Protein AF-A0A183FHE7-F1 (afdb_monomer)

Radius of gyration: 18.52 Å; Cα contacts (8 Å, |Δi|>4): 277; chains: 1; bounding box: 40×26×59 Å

Structure (mmCIF, N/CA/C/O backbone):
data_AF-A0A183FHE7-F1
#
_entry.id   AF-A0A183FHE7-F1
#
loop_
_atom_site.group_PDB
_atom_site.id
_atom_site.type_symbol
_atom_site.label_atom_id
_atom_site.label_alt_id
_atom_site.label_comp_id
_atom_site.label_asym_id
_atom_site.label_entity_id
_atom_site.label_seq_id
_atom_site.pdbx_PDB_ins_code
_atom_site.Cartn_x
_atom_site.Cartn_y
_atom_site.Cartn_z
_atom_site.occupancy
_atom_site.B_iso_or_equiv
_atom_site.auth_seq_id
_atom_site.auth_comp_id
_atom_site.auth_asym_id
_atom_site.auth_atom_id
_atom_site.pdbx_PDB_model_num
ATOM 1 N N . MET A 1 1 ? 0.470 4.996 24.744 1.00 85.00 1 MET A N 1
ATOM 2 C CA . MET A 1 1 ? -0.567 5.074 23.702 1.00 85.00 1 MET A CA 1
ATOM 3 C C . MET A 1 1 ? -0.660 6.516 23.244 1.00 85.00 1 MET A C 1
ATOM 5 O O . MET A 1 1 ? -1.189 7.350 23.969 1.00 85.00 1 MET A O 1
ATOM 9 N N . LEU A 1 2 ? -0.071 6.800 22.090 1.00 93.94 2 LEU A N 1
ATOM 10 C CA . LEU A 1 2 ? -0.174 8.069 21.379 1.00 93.94 2 LEU A CA 1
ATOM 11 C C . LEU A 1 2 ? -1.367 7.981 20.417 1.00 93.94 2 LEU A C 1
ATOM 13 O O . LEU A 1 2 ? -1.502 6.968 19.741 1.00 93.94 2 LEU A O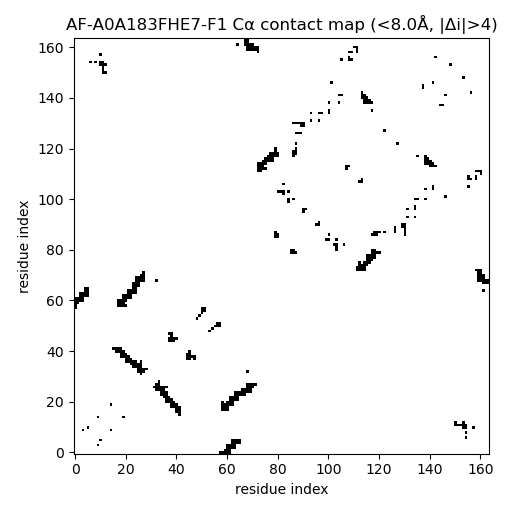 1
ATOM 17 N N . ARG A 1 3 ? -2.233 8.997 20.355 1.00 95.50 3 ARG A N 1
ATOM 18 C CA . ARG A 1 3 ? -3.329 9.055 19.373 1.00 95.50 3 ARG A CA 1
ATOM 19 C C . ARG A 1 3 ? -3.040 10.145 18.351 1.00 95.50 3 ARG A C 1
ATOM 21 O O . ARG A 1 3 ? -2.717 11.263 18.744 1.00 95.50 3 ARG A O 1
ATOM 28 N N . VAL A 1 4 ? -3.160 9.815 17.072 1.00 94.44 4 VAL A N 1
ATOM 29 C CA . VAL A 1 4 ? -2.866 10.708 15.944 1.00 94.44 4 VAL A CA 1
ATOM 30 C C . VAL A 1 4 ? -3.943 10.597 14.868 1.00 94.44 4 VAL A C 1
ATOM 32 O O . VAL A 1 4 ? -4.651 9.593 14.806 1.00 94.44 4 VAL A O 1
ATOM 35 N N . ARG A 1 5 ? -4.063 11.621 14.018 1.00 94.12 5 ARG A N 1
ATOM 36 C CA . ARG A 1 5 ? -4.849 11.543 12.776 1.00 94.12 5 ARG A CA 1
ATOM 37 C C . ARG A 1 5 ? -4.130 10.663 11.751 1.00 94.12 5 ARG A C 1
ATOM 39 O O . ARG A 1 5 ? -2.910 10.502 11.826 1.00 94.12 5 ARG A O 1
ATOM 46 N N . TYR A 1 6 ? -4.877 10.111 10.799 1.00 88.38 6 TYR A N 1
ATOM 47 C CA . TYR A 1 6 ? -4.349 9.242 9.740 1.00 88.38 6 TYR A CA 1
ATOM 48 C C . TYR A 1 6 ? -3.273 9.885 8.850 1.00 88.38 6 TYR A C 1
ATOM 50 O O . TYR A 1 6 ? -2.486 9.167 8.245 1.00 88.38 6 TYR A O 1
ATOM 58 N N . ASP A 1 7 ? -3.222 11.214 8.776 1.00 86.94 7 ASP A N 1
ATOM 59 C CA . ASP A 1 7 ? -2.276 11.997 7.974 1.00 86.94 7 ASP A CA 1
ATOM 60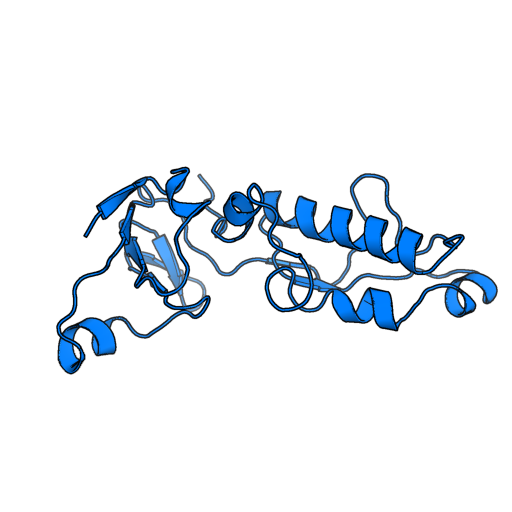 C C . ASP A 1 7 ? -1.088 12.542 8.790 1.00 86.94 7 ASP A C 1
ATOM 62 O O . ASP A 1 7 ? -0.307 13.356 8.297 1.00 86.94 7 ASP A O 1
ATOM 66 N N . SER A 1 8 ? -0.940 12.103 10.044 1.00 87.94 8 SER A N 1
ATOM 67 C CA . SER A 1 8 ? 0.104 12.589 10.944 1.00 87.94 8 SER A CA 1
ATOM 68 C C . SER A 1 8 ? 1.502 12.126 10.535 1.00 87.94 8 SER A C 1
ATOM 70 O O . SER A 1 8 ? 1.742 10.936 10.334 1.00 87.94 8 SER A O 1
ATOM 72 N N . ASP A 1 9 ? 2.464 13.051 10.568 1.00 84.00 9 ASP A N 1
ATOM 73 C CA . ASP A 1 9 ? 3.879 12.778 10.273 1.00 84.00 9 ASP A CA 1
ATOM 74 C C . ASP A 1 9 ? 4.538 11.772 11.239 1.00 84.00 9 ASP A C 1
ATOM 76 O O . ASP A 1 9 ? 5.587 11.210 10.936 1.00 84.00 9 ASP A O 1
ATOM 80 N N . VAL A 1 10 ? 3.915 11.474 12.385 1.00 82.94 10 VAL A N 1
ATOM 81 C CA . VAL A 1 10 ? 4.355 10.398 13.295 1.00 82.94 10 VAL A CA 1
ATOM 82 C C . VAL A 1 10 ? 4.309 9.028 12.611 1.00 82.94 10 VAL A C 1
ATOM 84 O O . VAL A 1 10 ? 5.100 8.143 12.927 1.00 82.94 10 VAL A O 1
ATOM 87 N N . LEU A 1 11 ? 3.390 8.839 11.663 1.00 79.38 11 LEU A N 1
ATOM 88 C CA . LEU A 1 11 ? 3.312 7.610 10.874 1.00 79.38 11 LEU A CA 1
ATOM 89 C C . LEU A 1 11 ? 4.441 7.523 9.847 1.00 79.38 11 LEU A C 1
ATOM 91 O O . LEU A 1 11 ? 4.742 6.425 9.374 1.00 79.38 11 LEU A O 1
ATOM 95 N N . SER A 1 12 ? 5.079 8.660 9.556 1.00 70.69 12 SER A N 1
ATOM 96 C CA . SER A 1 12 ? 6.195 8.741 8.631 1.00 70.69 12 SER A CA 1
ATOM 97 C C . SER A 1 12 ? 7.528 8.335 9.265 1.00 70.69 12 SER A C 1
ATOM 99 O O . SER A 1 12 ? 8.430 7.911 8.565 1.00 70.69 12 SER A O 1
ATOM 101 N N . ASN A 1 13 ? 7.676 8.449 10.587 1.00 66.50 13 ASN A N 1
ATOM 102 C CA . ASN A 1 13 ? 8.932 8.172 11.282 1.00 66.50 13 ASN A CA 1
ATOM 103 C C . ASN A 1 13 ? 8.649 7.533 12.651 1.00 66.50 13 ASN A C 1
ATOM 105 O O . ASN A 1 13 ? 8.061 8.160 13.526 1.00 66.50 13 ASN A O 1
ATOM 109 N N . GLY A 1 14 ? 9.091 6.285 12.866 1.00 66.19 14 GLY A N 1
ATOM 110 C CA . GLY A 1 14 ? 9.032 5.643 14.193 1.00 66.19 14 GLY A CA 1
ATOM 111 C C . GLY A 1 14 ? 7.945 4.581 14.409 1.00 66.19 14 GLY A C 1
ATOM 112 O O . GLY A 1 14 ? 7.558 4.328 15.552 1.00 66.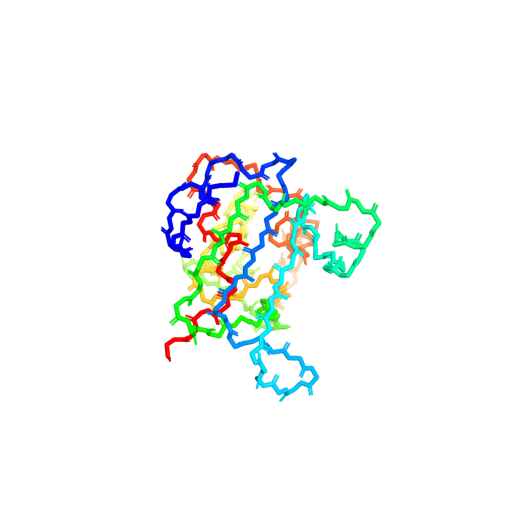19 14 GLY A O 1
ATOM 113 N N . VAL A 1 15 ? 7.481 3.922 13.342 1.00 76.38 15 VAL A N 1
ATOM 114 C CA . VAL A 1 15 ? 6.499 2.817 13.407 1.00 76.38 15 VAL A CA 1
ATOM 115 C C . VAL A 1 15 ? 7.116 1.422 13.594 1.00 76.38 15 VAL A C 1
ATOM 117 O O . VAL A 1 15 ? 6.410 0.481 13.956 1.00 76.38 15 VAL A O 1
ATOM 120 N N . ALA A 1 16 ? 8.426 1.267 13.385 1.00 81.62 16 ALA A N 1
ATOM 121 C CA . ALA A 1 16 ? 9.111 -0.020 13.528 1.00 81.62 16 ALA A CA 1
ATOM 122 C C . ALA A 1 16 ? 8.999 -0.575 14.963 1.00 81.62 16 ALA A C 1
ATOM 124 O O . ALA A 1 16 ? 9.222 0.149 15.939 1.00 81.62 16 ALA A O 1
ATOM 125 N N . GLY A 1 17 ? 8.637 -1.856 15.103 1.00 84.19 17 GLY A N 1
ATOM 126 C CA . GLY A 1 17 ? 8.448 -2.512 16.402 1.00 84.19 17 GLY A CA 1
ATOM 127 C C . GLY A 1 17 ? 7.239 -2.016 17.205 1.00 84.19 17 GLY A C 1
ATOM 128 O O . GLY A 1 17 ? 7.074 -2.404 18.365 1.00 84.19 17 GLY A O 1
ATOM 129 N N . LYS A 1 18 ? 6.401 -1.137 16.637 1.00 90.00 18 LYS A N 1
ATOM 130 C CA . LYS A 1 18 ? 5.212 -0.600 17.305 1.00 90.00 18 LYS A CA 1
ATOM 131 C C . LYS A 1 18 ? 3.977 -1.435 16.998 1.00 90.00 18 LYS A C 1
ATOM 133 O O . LYS A 1 18 ? 3.780 -1.929 15.890 1.00 90.00 18 LYS A O 1
ATOM 138 N N . LEU A 1 19 ? 3.110 -1.540 17.998 1.00 92.88 19 LEU A N 1
ATOM 139 C CA . LEU A 1 19 ? 1.743 -2.010 17.848 1.00 92.88 19 LEU A CA 1
ATOM 140 C C . LEU A 1 19 ? 0.842 -0.826 17.495 1.00 92.88 19 LEU A C 1
ATOM 142 O O . LEU A 1 19 ? 0.658 0.083 18.310 1.00 92.88 19 LEU A O 1
ATOM 146 N N . ILE A 1 20 ? 0.269 -0.860 16.299 1.00 93.56 20 ILE A N 1
ATOM 147 C CA . ILE A 1 20 ? -0.543 0.219 15.741 1.00 93.56 20 ILE A CA 1
ATOM 148 C C . ILE A 1 20 ? -1.984 -0.260 15.616 1.00 93.56 20 ILE A C 1
ATOM 150 O O . ILE A 1 20 ? -2.240 -1.393 15.209 1.00 93.56 20 ILE A O 1
ATOM 154 N N . GLN A 1 21 ? -2.926 0.606 15.965 1.00 95.19 21 GLN A N 1
ATOM 155 C CA . GLN A 1 21 ? -4.354 0.339 15.861 1.00 95.19 21 GLN A CA 1
ATOM 156 C C . GLN A 1 21 ? -5.031 1.459 15.073 1.00 95.19 21 GLN A C 1
ATOM 158 O O . GLN A 1 21 ? -5.027 2.610 15.502 1.00 95.19 21 GLN A O 1
ATOM 163 N N . PHE A 1 22 ? -5.647 1.113 13.950 1.00 95.38 22 PHE A N 1
ATOM 164 C CA . PHE A 1 22 ? -6.492 1.996 13.154 1.00 95.38 22 PHE A CA 1
ATOM 165 C C . PHE A 1 22 ? -7.921 1.914 13.682 1.00 95.38 22 PHE A C 1
ATOM 167 O O . PHE A 1 22 ? -8.474 0.819 13.803 1.00 95.38 22 PHE A O 1
ATOM 174 N N . ILE A 1 23 ? -8.502 3.060 14.024 1.00 96.12 23 ILE A N 1
ATOM 175 C CA . ILE A 1 23 ? -9.836 3.182 14.618 1.00 96.12 23 ILE A CA 1
ATOM 176 C C . ILE A 1 23 ? -10.681 4.182 13.835 1.00 96.12 23 ILE A C 1
ATOM 178 O O . ILE A 1 23 ? -10.152 4.977 13.062 1.00 96.12 23 ILE A O 1
ATOM 182 N N . ASN A 1 24 ? -11.994 4.175 14.092 1.00 96.81 24 ASN A N 1
ATOM 183 C CA . ASN A 1 24 ? -12.941 5.088 13.451 1.00 96.81 24 ASN A CA 1
ATOM 184 C C . ASN A 1 24 ? -12.864 4.990 11.915 1.00 96.81 24 ASN A C 1
ATOM 186 O O . ASN A 1 24 ? -12.691 5.986 11.225 1.00 96.81 24 ASN A O 1
ATOM 190 N N . ALA A 1 25 ? -12.938 3.766 11.389 1.00 95.00 25 ALA A N 1
ATOM 191 C CA . ALA A 1 25 ? -12.838 3.480 9.963 1.00 95.00 25 ALA A CA 1
ATOM 192 C C . ALA A 1 25 ? -14.010 2.615 9.481 1.00 95.00 25 ALA A C 1
ATOM 194 O O . ALA A 1 25 ? -14.584 1.826 10.238 1.00 95.00 25 ALA A O 1
ATOM 195 N N . LYS A 1 26 ? -14.330 2.725 8.189 1.00 96.31 26 LYS A N 1
ATOM 196 C CA . LYS A 1 26 ? -15.180 1.779 7.456 1.00 96.31 26 LYS A CA 1
ATOM 197 C C . LYS A 1 26 ? -14.276 0.773 6.747 1.00 96.31 26 LYS A C 1
ATOM 199 O O . LYS A 1 26 ? -13.749 1.056 5.674 1.00 96.31 26 LYS A O 1
ATOM 204 N N . VAL A 1 27 ? -14.073 -0.395 7.340 1.00 94.62 27 VAL A N 1
ATOM 205 C CA . VAL A 1 27 ? -13.134 -1.398 6.827 1.00 94.62 27 VAL A CA 1
ATOM 206 C C . VAL A 1 27 ? -13.815 -2.273 5.776 1.00 94.62 27 VAL A C 1
ATOM 208 O O . VAL A 1 27 ? -14.920 -2.773 5.998 1.00 94.62 27 VAL A O 1
ATOM 211 N N . LEU A 1 28 ? -13.158 -2.486 4.635 1.00 91.75 28 LEU A N 1
ATOM 212 C CA . LEU A 1 28 ? -13.623 -3.416 3.608 1.00 91.75 28 LEU A CA 1
ATOM 213 C C . LEU A 1 28 ? -13.352 -4.863 4.048 1.00 91.75 28 LEU A C 1
ATOM 215 O O . LEU A 1 28 ? -12.212 -5.326 4.074 1.00 91.75 28 LEU A O 1
ATOM 219 N N . ARG A 1 29 ? -14.416 -5.600 4.362 1.00 88.88 29 ARG A N 1
ATOM 220 C CA . ARG A 1 29 ? -14.391 -7.015 4.752 1.00 88.88 29 ARG A CA 1
ATOM 221 C C . ARG A 1 29 ? -15.372 -7.788 3.884 1.00 88.88 29 ARG A C 1
ATOM 223 O O . ARG A 1 29 ? -16.549 -7.443 3.837 1.00 88.88 29 ARG A O 1
ATOM 230 N N . ASN A 1 30 ? -14.913 -8.846 3.214 1.00 91.12 30 ASN A N 1
ATOM 231 C CA . ASN A 1 30 ? -15.774 -9.740 2.424 1.00 91.12 30 ASN A CA 1
ATOM 232 C C . ASN A 1 30 ? -16.722 -8.983 1.463 1.00 91.12 30 ASN A C 1
ATOM 234 O O . ASN A 1 30 ? -17.911 -9.287 1.377 1.00 91.12 30 ASN A O 1
ATOM 238 N N . GLY A 1 31 ? -16.206 -7.944 0.794 1.00 90.62 31 GLY A N 1
ATOM 239 C CA . GLY A 1 31 ? -16.971 -7.119 -0.149 1.00 90.62 31 GLY A CA 1
ATOM 240 C C . GLY A 1 31 ? -17.939 -6.110 0.483 1.00 90.62 31 GLY A C 1
ATOM 241 O O . GLY A 1 31 ? -18.743 -5.523 -0.235 1.00 90.62 31 GLY A O 1
ATOM 242 N N . LYS A 1 32 ? -17.895 -5.893 1.803 1.00 95.19 32 LYS A N 1
ATOM 243 C CA . LYS A 1 32 ? -18.748 -4.929 2.514 1.00 95.19 32 LYS A CA 1
ATOM 244 C C . LYS A 1 32 ? -17.922 -3.959 3.345 1.00 95.19 32 LYS A C 1
ATOM 246 O O . LYS A 1 32 ? -16.902 -4.337 3.910 1.00 95.19 32 LYS A O 1
ATOM 251 N N . LEU A 1 33 ? -18.402 -2.724 3.453 1.00 95.19 33 LEU A N 1
ATOM 252 C CA . LEU A 1 33 ? -17.856 -1.727 4.368 1.00 95.19 33 LEU A CA 1
ATOM 253 C C . LEU A 1 33 ? -18.520 -1.886 5.734 1.00 95.19 33 LEU A C 1
ATOM 255 O O . LEU A 1 33 ? -19.741 -1.761 5.845 1.00 95.19 33 LEU A O 1
ATOM 259 N N . VAL A 1 34 ? -17.725 -2.165 6.763 1.00 96.38 34 VAL A N 1
ATOM 260 C CA . VAL A 1 34 ? -18.213 -2.352 8.133 1.00 96.38 34 VAL A CA 1
ATOM 261 C C . VAL A 1 34 ? -17.427 -1.467 9.101 1.00 96.38 34 VAL A C 1
ATOM 263 O O . VAL A 1 34 ? -16.222 -1.298 8.911 1.00 96.38 34 VAL A O 1
ATOM 266 N N . PRO A 1 35 ? -18.066 -0.880 10.129 1.00 97.19 35 PRO A N 1
ATOM 267 C CA . PRO A 1 35 ? -17.337 -0.228 11.210 1.00 97.19 35 PRO A CA 1
ATOM 268 C C . PRO A 1 35 ? -16.473 -1.265 11.932 1.00 97.19 35 PRO A C 1
ATOM 270 O O . PRO A 1 35 ? -17.000 -2.205 12.524 1.00 97.19 35 PRO A O 1
ATOM 273 N N . ASP A 1 36 ? -15.156 -1.122 11.843 1.00 94.31 36 ASP A N 1
ATOM 274 C CA . ASP A 1 36 ? -14.190 -2.065 12.409 1.00 94.31 36 ASP A CA 1
ATOM 275 C C . ASP A 1 36 ? -12.854 -1.344 12.653 1.00 94.31 36 ASP A C 1
ATOM 277 O O . ASP A 1 36 ? -12.667 -0.179 12.289 1.00 94.31 36 ASP A O 1
ATOM 281 N N . GLN A 1 37 ? -11.930 -2.041 13.299 1.00 93.69 37 GLN A N 1
ATOM 282 C CA . GLN A 1 37 ? -10.575 -1.601 13.585 1.00 93.69 37 GLN A CA 1
ATOM 283 C C . GLN A 1 37 ? -9.563 -2.567 12.968 1.00 93.69 37 GLN A C 1
ATOM 285 O O . GLN A 1 37 ? -9.816 -3.766 12.832 1.00 93.69 37 GLN A O 1
ATOM 290 N N . VAL A 1 38 ? -8.380 -2.061 12.638 1.00 93.88 38 VAL A N 1
ATOM 291 C CA . VAL A 1 38 ? -7.285 -2.884 12.111 1.00 93.88 38 VAL A CA 1
ATOM 292 C C . VAL A 1 38 ? -6.065 -2.737 12.998 1.00 93.88 38 VAL A C 1
ATOM 294 O O . VAL A 1 38 ? -5.673 -1.630 13.357 1.00 93.88 38 VAL A O 1
ATOM 297 N N . TRP A 1 39 ? -5.467 -3.869 13.352 1.00 93.25 39 TRP A N 1
ATOM 298 C CA . TRP A 1 39 ? -4.258 -3.930 14.160 1.00 93.25 39 TRP A CA 1
ATOM 299 C C . TRP A 1 39 ? -3.081 -4.317 13.279 1.00 93.25 39 TRP A C 1
ATOM 301 O O . TRP A 1 39 ? -3.174 -5.262 12.496 1.00 93.25 39 TRP A O 1
ATOM 311 N N . VAL A 1 40 ? -1.977 -3.587 13.409 1.00 90.62 40 VAL A N 1
ATOM 312 C CA . VAL A 1 40 ? -0.762 -3.799 12.623 1.00 90.62 40 VAL A CA 1
ATOM 313 C C . VAL A 1 40 ? 0.448 -3.851 13.546 1.00 90.62 40 VAL A C 1
ATOM 315 O O . VAL A 1 40 ? 0.576 -3.055 14.479 1.00 90.62 40 VAL A O 1
ATOM 318 N N . ARG A 1 41 ? 1.347 -4.794 13.275 1.00 85.69 41 ARG A N 1
ATOM 319 C CA . ARG A 1 41 ? 2.659 -4.909 13.914 1.00 85.69 41 ARG A CA 1
ATOM 320 C C . ARG A 1 41 ? 3.664 -5.381 12.872 1.00 85.69 41 ARG A C 1
ATOM 322 O O . ARG A 1 41 ? 3.384 -6.331 12.148 1.00 85.69 41 ARG A O 1
ATOM 329 N N . ASP A 1 42 ? 4.804 -4.702 12.784 1.00 82.75 42 ASP A N 1
ATOM 330 C CA . ASP A 1 42 ? 5.915 -5.062 11.887 1.00 82.75 42 ASP A CA 1
ATOM 331 C C . ASP A 1 42 ? 5.474 -5.296 10.429 1.00 82.75 42 ASP A C 1
ATOM 333 O O . ASP A 1 42 ? 5.799 -6.304 9.802 1.00 82.75 42 ASP A O 1
ATOM 337 N N . GLY A 1 43 ? 4.651 -4.378 9.909 1.00 79.75 43 GLY A N 1
ATOM 338 C CA . GLY A 1 43 ? 4.125 -4.432 8.540 1.00 79.75 43 GLY A CA 1
ATOM 339 C C . GLY A 1 43 ? 3.068 -5.516 8.292 1.00 79.75 43 GLY A C 1
ATOM 340 O O . GLY A 1 43 ? 2.626 -5.687 7.159 1.00 79.75 43 GLY A O 1
ATOM 341 N N . LYS A 1 44 ? 2.635 -6.250 9.325 1.00 83.06 44 LYS A N 1
ATOM 342 C CA . LYS A 1 44 ? 1.631 -7.315 9.219 1.00 83.06 44 LYS A CA 1
ATOM 343 C C . LYS A 1 44 ? 0.349 -6.935 9.935 1.00 83.06 44 LYS A C 1
ATOM 345 O O . LYS A 1 44 ? 0.376 -6.446 11.063 1.00 83.06 44 LYS A O 1
ATOM 350 N N . ILE A 1 45 ? -0.777 -7.222 9.292 1.00 87.69 45 ILE A N 1
ATOM 351 C CA . ILE A 1 45 ? -2.087 -7.171 9.937 1.00 87.69 45 ILE A CA 1
ATOM 352 C C . ILE A 1 45 ? -2.171 -8.352 10.899 1.00 87.69 45 ILE A C 1
ATOM 354 O O . ILE A 1 45 ? -1.916 -9.491 10.506 1.00 87.69 45 ILE A O 1
ATOM 358 N N . ILE A 1 46 ? -2.522 -8.077 12.148 1.00 87.69 46 ILE A N 1
ATOM 359 C CA . ILE A 1 46 ? -2.669 -9.088 13.194 1.00 87.69 46 ILE A CA 1
ATOM 360 C C . ILE A 1 46 ? -4.111 -9.138 13.690 1.00 87.69 46 ILE A C 1
ATOM 362 O O . ILE A 1 46 ? -4.891 -8.201 13.502 1.00 87.69 46 ILE A O 1
ATOM 366 N N . ASP A 1 47 ? -4.465 -10.242 14.337 1.00 89.12 47 ASP A N 1
ATOM 367 C CA . ASP A 1 47 ? -5.761 -10.376 14.986 1.00 89.12 47 ASP A CA 1
ATOM 368 C C . ASP A 1 47 ? -5.832 -9.511 16.257 1.00 89.12 47 ASP A C 1
ATOM 370 O O . ASP A 1 47 ? -5.042 -9.659 17.192 1.00 89.12 47 ASP A O 1
ATOM 374 N N . GLY A 1 48 ? -6.810 -8.605 16.294 1.00 87.69 48 GLY A N 1
ATOM 375 C CA . GLY A 1 48 ? -7.046 -7.732 17.440 1.00 87.69 48 GLY A CA 1
ATOM 376 C C . GLY A 1 48 ? -7.557 -8.471 18.679 1.00 87.69 48 GLY A C 1
ATOM 377 O O . GLY A 1 48 ? -7.326 -7.999 19.793 1.00 87.69 48 GLY A O 1
ATOM 378 N N . ALA A 1 49 ? -8.222 -9.623 18.518 1.00 87.00 49 ALA A N 1
ATOM 379 C CA . ALA A 1 49 ? -8.674 -10.418 19.659 1.00 87.00 49 ALA A CA 1
ATOM 380 C C . ALA A 1 49 ? -7.475 -10.995 20.424 1.00 87.00 49 ALA A C 1
ATOM 382 O O . ALA A 1 49 ? -7.413 -10.847 21.643 1.00 87.00 49 ALA A O 1
ATOM 383 N N . SER A 1 50 ? -6.483 -11.528 19.709 1.00 87.00 50 SER A N 1
ATOM 384 C CA . SER A 1 50 ? -5.216 -11.997 20.289 1.00 87.00 50 SER A CA 1
ATOM 385 C C . SER A 1 50 ? -4.498 -10.894 21.092 1.00 87.00 50 SER A C 1
ATOM 387 O O . SER A 1 50 ? -4.062 -11.107 22.224 1.00 87.00 50 SER A O 1
ATOM 389 N N . VAL A 1 51 ? -4.456 -9.659 20.574 1.00 87.25 51 VAL A N 1
ATOM 390 C CA . VAL A 1 51 ? -3.880 -8.507 21.302 1.00 87.25 51 VAL A CA 1
ATOM 391 C C . VAL A 1 51 ? -4.622 -8.227 22.614 1.00 87.25 51 VAL A C 1
ATOM 393 O O . VAL A 1 51 ? -4.004 -7.932 23.642 1.00 87.25 51 VAL A O 1
ATOM 396 N N . PHE A 1 52 ? -5.953 -8.284 22.586 1.00 85.00 52 PHE A N 1
ATOM 397 C CA . PHE A 1 52 ? -6.779 -7.932 23.736 1.00 85.00 52 PHE A CA 1
ATOM 398 C C . PHE A 1 52 ? -6.802 -9.028 24.809 1.00 85.00 52 PHE A C 1
ATOM 400 O O . PHE A 1 52 ? -6.611 -8.728 25.989 1.00 85.00 52 PHE A O 1
ATOM 407 N N . PHE A 1 53 ? -7.041 -10.281 24.420 1.00 84.56 53 PHE A N 1
ATOM 408 C CA . PHE A 1 53 ? -7.248 -11.387 25.356 1.00 84.56 53 PHE A CA 1
ATOM 409 C C . PHE A 1 53 ? -5.939 -12.006 25.845 1.00 84.56 53 PHE A C 1
ATOM 411 O O . PHE A 1 53 ? -5.810 -12.257 27.051 1.00 84.56 53 PHE A O 1
ATOM 418 N N . ASP A 1 54 ? -4.970 -12.188 24.946 1.00 90.00 54 ASP A N 1
ATOM 419 C CA . ASP A 1 54 ? -3.739 -12.919 25.247 1.00 90.00 54 ASP A CA 1
ATOM 420 C C . ASP A 1 54 ? -2.657 -11.965 25.750 1.00 90.00 54 ASP A C 1
ATOM 422 O O . ASP A 1 54 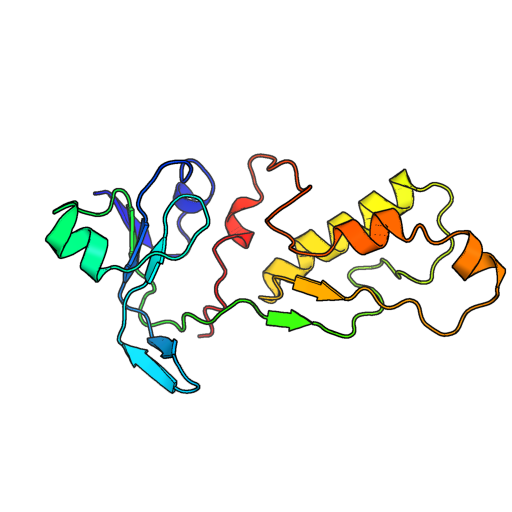? -2.147 -12.119 26.861 1.00 90.00 54 ASP A O 1
ATOM 426 N N . GLU A 1 55 ? -2.343 -10.926 24.969 1.00 90.31 55 GLU A N 1
ATOM 427 C CA . GLU A 1 55 ? -1.287 -9.970 25.327 1.00 90.31 55 GLU A CA 1
ATOM 428 C C . GLU A 1 55 ? -1.738 -8.942 26.375 1.00 90.31 55 GLU A C 1
ATOM 430 O O . GLU A 1 55 ? -0.904 -8.372 27.082 1.00 90.31 55 GLU A O 1
ATOM 435 N N . ARG A 1 56 ? -3.051 -8.670 26.462 1.00 89.19 56 ARG A N 1
ATOM 436 C CA . ARG A 1 56 ? -3.658 -7.638 27.331 1.00 89.19 56 ARG A CA 1
ATOM 437 C C . ARG A 1 56 ? -2.972 -6.279 27.194 1.00 89.19 56 ARG A C 1
ATOM 439 O O . ARG A 1 56 ? -2.801 -5.532 28.163 1.00 89.19 56 ARG A O 1
ATOM 446 N N . ARG A 1 57 ? -2.567 -5.957 25.967 1.00 88.44 57 ARG A N 1
ATOM 447 C CA . ARG A 1 57 ? -1.740 -4.798 25.642 1.00 88.44 57 ARG A CA 1
ATOM 448 C C . ARG A 1 57 ? -2.562 -3.733 24.921 1.00 88.44 57 ARG A C 1
ATOM 450 O O . ARG A 1 57 ? -3.418 -4.028 24.096 1.00 88.44 57 ARG A O 1
ATOM 457 N N . LYS A 1 58 ? -2.278 -2.462 25.217 1.00 91.19 58 LYS A N 1
ATOM 458 C CA . LYS A 1 58 ? -2.803 -1.319 24.452 1.00 91.19 58 LYS A CA 1
ATOM 459 C C . LYS A 1 58 ? -1.878 -0.996 23.283 1.00 91.19 58 LYS A C 1
ATOM 461 O O . LYS A 1 58 ? -0.669 -1.186 23.392 1.00 91.19 58 LYS A O 1
ATOM 466 N N . ALA A 1 59 ? -2.436 -0.445 22.208 1.00 94.69 59 ALA A N 1
ATOM 467 C CA . ALA A 1 59 ? -1.639 0.050 21.094 1.00 94.69 59 ALA A CA 1
ATOM 468 C C . ALA A 1 59 ? -0.601 1.089 21.559 1.00 94.69 59 ALA A C 1
ATOM 470 O O . ALA A 1 59 ? -0.869 1.930 22.430 1.00 94.69 59 ALA A O 1
ATOM 471 N N . ASP A 1 60 ? 0.583 1.048 20.954 1.00 94.25 60 ASP A N 1
ATOM 472 C CA . ASP A 1 60 ? 1.576 2.104 21.120 1.00 94.25 60 ASP A CA 1
ATOM 473 C C . ASP A 1 60 ? 1.078 3.379 20.434 1.00 94.25 60 ASP A C 1
ATOM 475 O O . ASP A 1 60 ? 1.163 4.460 21.026 1.00 94.25 60 ASP A O 1
ATOM 479 N N . ILE A 1 61 ? 0.483 3.221 19.242 1.00 93.69 61 ILE A N 1
ATOM 480 C CA . ILE A 1 61 ? -0.090 4.285 18.412 1.00 93.69 61 ILE A CA 1
ATOM 481 C C . ILE A 1 61 ? -1.528 3.914 18.018 1.00 93.69 61 ILE A C 1
ATOM 483 O O . ILE A 1 61 ? -1.772 2.839 17.473 1.00 93.69 61 ILE A O 1
ATOM 487 N N . GLN A 1 62 ? -2.476 4.813 18.273 1.00 95.69 62 GLN A N 1
ATOM 488 C CA . GLN A 1 62 ? -3.828 4.769 17.719 1.00 95.69 62 GLN A CA 1
ATOM 489 C C . GLN A 1 62 ? -3.960 5.797 16.601 1.00 95.69 62 GLN A C 1
ATOM 491 O O . GLN A 1 62 ? -3.698 6.981 16.812 1.00 95.69 62 GLN A O 1
ATOM 496 N N . VAL A 1 63 ? -4.402 5.343 15.439 1.00 95.12 63 VAL A N 1
ATOM 497 C CA . VAL A 1 63 ? -4.622 6.166 14.254 1.00 95.12 63 VAL A CA 1
ATOM 498 C C . VAL A 1 63 ? -6.118 6.362 14.069 1.00 95.12 63 VAL A C 1
ATOM 500 O O . VAL A 1 63 ? -6.849 5.396 13.865 1.00 95.12 63 VAL A O 1
ATOM 503 N N . ASP A 1 64 ? -6.578 7.604 14.173 1.00 95.94 64 ASP A N 1
ATOM 504 C CA . ASP A 1 64 ? -7.961 7.981 13.895 1.00 95.94 64 ASP A CA 1
ATOM 505 C C . ASP A 1 64 ? -8.154 8.197 12.391 1.00 95.94 64 ASP A C 1
ATOM 507 O O . ASP A 1 64 ? -7.562 9.108 11.808 1.00 95.94 64 ASP A O 1
ATOM 511 N N . CYS A 1 65 ? -8.968 7.342 11.773 1.00 95.00 65 CYS A N 1
ATOM 512 C CA . CYS A 1 65 ? -9.280 7.387 10.348 1.00 95.00 65 CYS A CA 1
ATOM 513 C C . CYS A 1 65 ? -10.461 8.308 10.008 1.00 95.00 65 CYS A C 1
ATOM 515 O O . CYS A 1 65 ? -10.873 8.333 8.857 1.00 95.00 65 CYS A O 1
ATOM 517 N N . GLU A 1 66 ? -11.031 9.042 10.970 1.00 95.44 66 GLU A N 1
ATOM 518 C CA . GLU A 1 66 ? -12.063 10.070 10.733 1.00 95.44 66 GLU A CA 1
ATOM 519 C C . GLU A 1 66 ? -13.310 9.581 9.959 1.00 95.44 66 GLU A C 1
ATOM 521 O O . GLU A 1 66 ? -13.984 10.340 9.269 1.00 95.44 66 GLU A O 1
ATOM 526 N N . GLY A 1 67 ? -13.655 8.299 10.091 1.00 94.25 67 GLY A N 1
ATOM 527 C CA . GLY A 1 67 ? -14.797 7.664 9.425 1.00 94.25 67 GLY A CA 1
ATOM 528 C C . GLY A 1 67 ? -14.545 7.264 7.967 1.00 94.25 67 GLY A C 1
ATOM 529 O O . GLY A 1 67 ? -15.484 6.824 7.289 1.00 94.25 67 GLY A O 1
ATOM 530 N N . LEU A 1 68 ? -13.305 7.403 7.494 1.00 93.75 68 LEU A N 1
ATOM 531 C CA . LEU A 1 68 ? -12.889 7.108 6.127 1.00 93.75 68 LEU A CA 1
ATOM 532 C C . LEU A 1 68 ? -12.817 5.598 5.869 1.00 93.75 68 LEU A C 1
ATOM 534 O O . LEU A 1 68 ? -12.914 4.769 6.782 1.00 93.75 68 LEU A O 1
ATOM 538 N N . ILE A 1 69 ? -12.690 5.235 4.594 1.00 94.81 69 ILE A N 1
ATOM 539 C CA . ILE A 1 69 ? -12.623 3.836 4.172 1.00 94.81 69 ILE A CA 1
ATOM 540 C C . ILE A 1 69 ? -11.212 3.282 4.380 1.00 94.81 69 ILE A C 1
ATOM 542 O O . ILE A 1 69 ? -10.217 3.922 4.061 1.00 94.81 69 ILE A O 1
ATOM 546 N N . LEU A 1 70 ? -11.140 2.054 4.888 1.00 90.38 70 LEU A N 1
ATOM 547 C CA . LEU A 1 70 ? -9.906 1.290 4.998 1.00 90.38 70 LEU A CA 1
ATOM 548 C C . LEU A 1 70 ? -10.038 0.024 4.143 1.00 90.38 70 LEU A C 1
ATOM 550 O O . LEU A 1 70 ? -10.746 -0.915 4.513 1.00 90.38 70 LEU A O 1
ATOM 554 N N . SER A 1 71 ? -9.385 -0.005 2.982 1.00 91.88 71 SER A N 1
ATOM 555 C CA . SER A 1 71 ? -9.396 -1.148 2.057 1.00 91.88 71 SER A CA 1
ATOM 556 C C . SER A 1 71 ? -7.989 -1.636 1.729 1.00 91.88 71 SER A C 1
ATOM 558 O O . SER A 1 71 ? -7.087 -0.798 1.650 1.00 91.88 71 SER A O 1
ATOM 560 N N . PRO A 1 72 ? -7.793 -2.944 1.460 1.00 88.81 72 PRO A N 1
ATOM 561 C CA . PRO A 1 72 ? -6.527 -3.428 0.922 1.00 88.81 72 PRO A CA 1
ATOM 562 C C . PRO A 1 72 ? -6.058 -2.544 -0.234 1.00 88.81 72 PRO A C 1
ATOM 564 O O . PRO A 1 72 ? -6.885 -2.071 -1.021 1.00 88.81 72 PRO A O 1
ATOM 567 N N . GLY A 1 73 ? -4.749 -2.313 -0.308 1.00 86.44 73 GLY A N 1
ATOM 568 C CA . GLY A 1 73 ? -4.167 -1.589 -1.425 1.00 86.44 73 GLY A CA 1
ATOM 569 C C . GLY A 1 73 ? -4.487 -2.277 -2.751 1.00 86.44 73 GLY A C 1
ATOM 570 O O . GLY A 1 73 ? -4.657 -3.499 -2.820 1.00 86.44 73 GLY A O 1
ATOM 571 N N . PHE A 1 74 ? -4.632 -1.480 -3.801 1.00 89.50 74 PHE A N 1
ATOM 572 C CA . PHE A 1 74 ? -4.994 -1.977 -5.115 1.00 89.50 74 PHE A CA 1
ATOM 573 C C . PHE A 1 74 ? -3.851 -2.770 -5.742 1.00 89.50 74 PHE A C 1
ATOM 575 O O . PHE A 1 74 ? -2.669 -2.490 -5.521 1.00 89.50 74 PHE A O 1
ATOM 582 N N . ILE A 1 75 ? -4.244 -3.756 -6.547 1.00 88.88 75 ILE A N 1
ATOM 583 C CA . ILE A 1 75 ? -3.338 -4.569 -7.348 1.00 88.88 75 ILE A CA 1
ATOM 584 C C . ILE A 1 75 ? -3.622 -4.258 -8.810 1.00 88.88 75 ILE A C 1
ATOM 586 O O . ILE A 1 75 ? -4.702 -4.583 -9.306 1.00 88.88 75 ILE A O 1
ATOM 590 N N . ASP A 1 76 ? -2.659 -3.643 -9.487 1.00 93.06 76 ASP A N 1
ATOM 591 C CA . ASP A 1 76 ? -2.764 -3.365 -10.916 1.00 93.06 76 ASP A CA 1
ATOM 592 C C . ASP A 1 76 ? -2.093 -4.482 -11.720 1.00 93.06 76 ASP A C 1
ATOM 594 O O . ASP A 1 76 ? -0.872 -4.612 -11.761 1.00 93.06 76 ASP A O 1
ATOM 598 N N . ILE A 1 77 ? -2.902 -5.332 -12.344 1.00 92.75 77 ILE A N 1
ATOM 599 C CA . ILE A 1 77 ? -2.405 -6.480 -13.109 1.00 92.75 77 ILE A CA 1
ATOM 600 C C . ILE A 1 77 ? -1.941 -6.112 -14.524 1.00 92.75 77 ILE A C 1
ATOM 602 O O . ILE A 1 77 ? -1.459 -6.991 -15.237 1.00 92.75 77 ILE A O 1
ATOM 606 N N . GLN A 1 78 ? -2.114 -4.860 -14.955 1.00 92.88 78 GLN A N 1
ATOM 607 C CA . GLN A 1 78 ?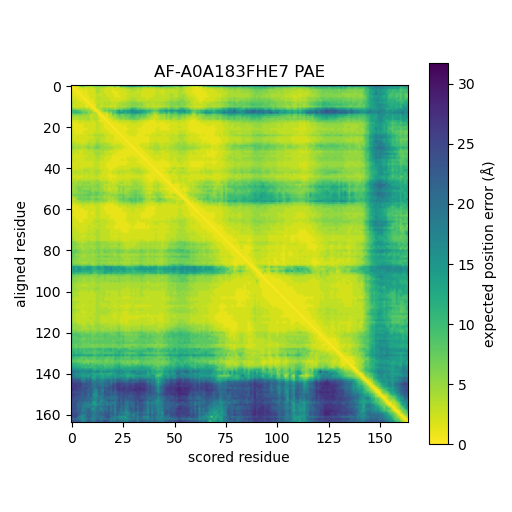 -1.730 -4.425 -16.290 1.00 92.88 78 GLN A CA 1
ATOM 608 C C . GLN A 1 78 ? -1.399 -2.931 -16.310 1.00 92.88 78 GLN A C 1
ATOM 610 O O . GLN A 1 78 ? -2.248 -2.088 -16.596 1.00 92.88 78 GLN A O 1
ATOM 615 N N . ILE A 1 79 ? -0.116 -2.624 -16.124 1.00 94.25 79 ILE A N 1
ATOM 616 C CA . ILE A 1 79 ? 0.415 -1.274 -16.303 1.00 94.25 79 ILE A CA 1
ATOM 617 C C . ILE A 1 79 ? 1.663 -1.299 -17.186 1.00 94.25 79 ILE A C 1
ATOM 619 O O . ILE A 1 79 ? 2.626 -2.012 -16.914 1.00 94.25 79 ILE A O 1
ATOM 623 N N . ASN A 1 80 ? 1.650 -0.504 -18.257 1.00 94.62 80 ASN A N 1
ATOM 624 C CA . ASN A 1 80 ? 2.758 -0.430 -19.222 1.00 94.62 80 ASN A CA 1
ATOM 625 C C . ASN A 1 80 ? 3.896 0.488 -18.749 1.00 94.62 80 ASN A C 1
ATOM 627 O O . ASN A 1 80 ? 5.002 0.447 -19.274 1.00 94.62 80 ASN A O 1
ATOM 631 N N . GLY A 1 81 ? 3.606 1.347 -17.778 1.00 92.81 81 GLY A N 1
ATOM 632 C CA . GLY A 1 81 ? 4.479 2.405 -17.302 1.00 92.81 81 GLY A CA 1
ATOM 633 C C . GLY A 1 81 ? 3.656 3.529 -16.682 1.00 92.81 81 GLY A C 1
ATOM 634 O O . GLY A 1 81 ? 2.424 3.483 -16.655 1.00 92.81 81 GLY A O 1
ATOM 635 N N . GLY A 1 82 ? 4.326 4.556 -16.183 1.00 93.94 82 GLY A N 1
ATOM 636 C CA . GLY A 1 82 ? 3.687 5.706 -15.565 1.00 93.94 82 GLY A CA 1
ATOM 637 C C . GLY A 1 82 ? 4.676 6.839 -15.362 1.00 93.94 82 GLY A C 1
ATOM 638 O O . GLY A 1 82 ? 5.885 6.639 -15.357 1.00 93.94 82 GLY A O 1
ATOM 639 N N . PHE A 1 83 ? 4.159 8.054 -15.184 1.00 94.50 83 PHE A N 1
ATOM 640 C CA . PHE A 1 83 ? 4.965 9.184 -14.705 1.00 94.50 83 PHE A CA 1
ATOM 641 C C . PHE A 1 83 ? 6.180 9.547 -15.581 1.00 94.50 83 PHE A C 1
ATOM 643 O O . PHE A 1 83 ? 7.162 10.085 -15.081 1.00 94.50 83 PHE A O 1
ATOM 650 N N . GLY A 1 84 ? 6.090 9.289 -16.889 1.00 93.38 84 GLY A N 1
ATOM 651 C CA . GLY A 1 84 ? 7.171 9.532 -17.852 1.00 93.38 84 GLY A CA 1
ATOM 652 C C . GLY A 1 84 ? 8.103 8.337 -18.078 1.00 93.38 84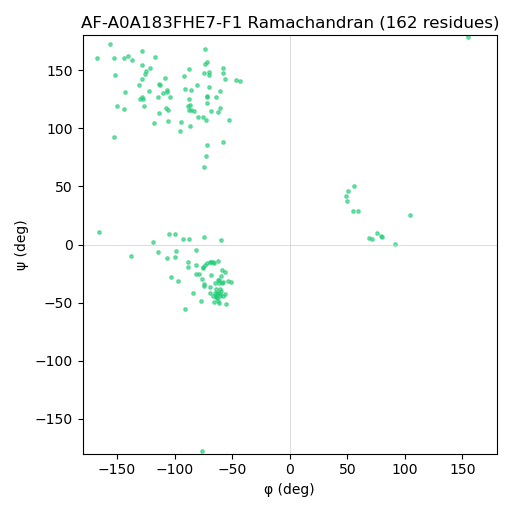 GLY A C 1
ATOM 653 O O . GLY A 1 84 ? 9.016 8.447 -18.889 1.00 93.38 84 GLY A O 1
ATOM 654 N N . VAL A 1 85 ? 7.863 7.206 -17.409 1.00 93.50 85 VAL A N 1
ATOM 655 C CA . VAL A 1 85 ? 8.593 5.944 -17.584 1.00 93.50 85 VAL A CA 1
ATOM 656 C C . VAL A 1 85 ? 7.709 4.940 -18.325 1.00 93.50 85 VAL A C 1
ATOM 658 O O . VAL A 1 85 ? 6.564 4.725 -17.932 1.00 93.50 85 VAL A O 1
ATOM 661 N N . ASP A 1 86 ? 8.245 4.302 -19.365 1.00 93.56 86 ASP A N 1
ATOM 662 C CA . ASP A 1 86 ? 7.627 3.177 -20.082 1.00 93.56 86 ASP A CA 1
ATOM 663 C C . ASP A 1 86 ? 8.479 1.914 -19.866 1.00 93.56 86 ASP A C 1
ATOM 665 O O . ASP A 1 86 ? 9.694 1.916 -20.091 1.00 93.56 86 ASP A O 1
ATOM 669 N N . PHE A 1 87 ? 7.860 0.821 -19.415 1.00 92.62 87 PHE A N 1
ATOM 670 C CA . PHE A 1 87 ? 8.557 -0.442 -19.160 1.00 92.62 87 PHE A CA 1
ATOM 671 C C . PHE A 1 87 ? 9.030 -1.136 -20.439 1.00 92.62 87 PHE A C 1
ATOM 673 O O . PHE A 1 87 ? 9.888 -2.014 -20.367 1.00 92.62 87 PHE A O 1
ATOM 680 N N . SER A 1 88 ? 8.517 -0.734 -21.601 1.00 91.62 88 SER A N 1
ATOM 681 C CA . SER A 1 88 ? 8.890 -1.259 -22.918 1.00 91.62 88 SER A CA 1
ATOM 682 C C . SER A 1 88 ? 10.010 -0.464 -23.594 1.00 91.62 88 SER A C 1
ATOM 684 O O . SER A 1 88 ? 10.365 -0.750 -24.737 1.00 91.62 88 SER A O 1
ATOM 686 N N . THR A 1 89 ? 10.584 0.529 -22.913 1.00 87.06 89 THR A N 1
ATOM 687 C CA . THR A 1 89 ? 11.740 1.273 -23.429 1.00 87.06 89 THR A CA 1
ATOM 688 C C . THR A 1 89 ? 13.008 0.424 -23.335 1.00 87.06 89 THR A C 1
ATOM 690 O O . THR A 1 89 ? 13.158 -0.356 -22.399 1.00 87.06 89 THR A O 1
ATOM 693 N N . MET A 1 90 ? 13.951 0.589 -24.268 1.00 83.94 90 MET A N 1
ATOM 694 C CA . MET A 1 90 ? 15.293 0.011 -24.117 1.00 83.94 90 MET A CA 1
ATOM 695 C C . MET A 1 90 ? 16.132 0.897 -23.187 1.00 83.94 90 MET A C 1
ATOM 697 O O . MET A 1 90 ? 16.492 2.001 -23.605 1.00 83.94 90 MET A O 1
ATOM 701 N N . PRO A 1 91 ? 16.461 0.453 -21.963 1.00 83.12 91 PRO A N 1
ATOM 702 C CA . PRO A 1 91 ? 17.329 1.221 -21.080 1.00 83.12 91 PRO A CA 1
ATOM 703 C C . PRO A 1 91 ? 18.786 1.162 -21.558 1.00 83.12 91 PRO A C 1
ATOM 705 O O . PRO A 1 91 ? 19.191 0.196 -22.215 1.00 83.12 91 PRO A O 1
ATOM 708 N N . ALA A 1 92 ? 19.598 2.165 -21.209 1.00 86.31 92 ALA A N 1
ATOM 709 C CA . ALA A 1 92 ? 21.036 2.100 -21.465 1.00 86.31 92 ALA A CA 1
ATOM 710 C C . ALA A 1 92 ? 21.737 1.138 -20.491 1.00 86.31 92 ALA A C 1
ATOM 712 O O . ALA A 1 92 ? 22.692 0.467 -20.885 1.00 86.31 92 ALA A O 1
ATOM 713 N N . THR A 1 93 ? 21.254 1.053 -19.242 1.00 89.56 93 THR A N 1
ATOM 714 C CA . THR A 1 93 ? 21.745 0.121 -18.212 1.00 89.56 93 THR A CA 1
ATOM 715 C C . THR A 1 93 ? 20.621 -0.398 -17.308 1.00 89.56 93 THR A C 1
ATOM 717 O O . THR A 1 93 ? 19.565 0.229 -17.182 1.00 89.56 93 THR A O 1
ATOM 720 N N . ASP A 1 94 ? 20.861 -1.520 -16.624 1.00 89.06 94 ASP A N 1
ATOM 721 C CA . ASP A 1 94 ? 19.921 -2.080 -15.644 1.00 89.06 94 ASP A CA 1
ATOM 722 C C . ASP A 1 94 ? 19.666 -1.113 -14.474 1.00 89.06 94 ASP A C 1
ATOM 724 O O . ASP A 1 94 ? 18.544 -1.034 -13.976 1.00 89.06 94 ASP A O 1
ATOM 728 N N . GLU A 1 95 ? 20.661 -0.318 -14.061 1.00 90.06 95 GLU A N 1
ATOM 729 C CA . GLU A 1 95 ? 20.495 0.681 -12.997 1.00 90.06 95 GLU A CA 1
ATOM 730 C C . GLU A 1 95 ? 19.598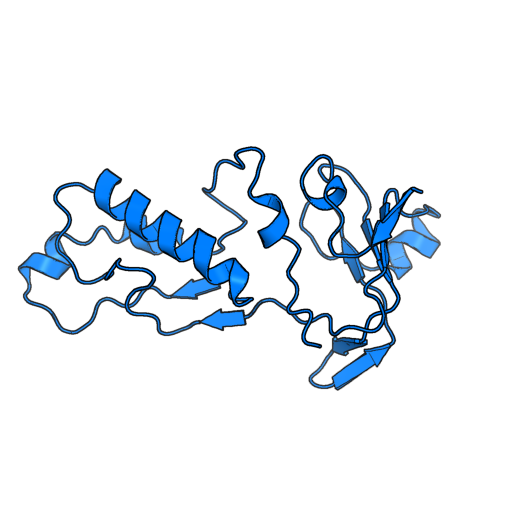 1.850 -13.423 1.00 90.06 95 GLU A C 1
ATOM 732 O O . GLU A 1 95 ? 18.832 2.380 -12.617 1.00 90.06 95 GLU A O 1
ATOM 737 N N . GLU A 1 96 ? 19.679 2.287 -14.682 1.00 89.56 96 GLU A N 1
ATOM 738 C CA . GLU A 1 96 ? 18.748 3.281 -15.221 1.00 89.56 96 GLU A CA 1
ATOM 739 C C . GLU A 1 96 ? 17.321 2.735 -15.240 1.00 89.56 96 GLU A C 1
ATOM 741 O O . GLU A 1 96 ? 16.394 3.417 -14.799 1.00 89.56 96 GLU A O 1
ATOM 746 N N . TYR A 1 97 ? 17.162 1.489 -15.682 1.00 90.69 97 TYR A N 1
ATOM 747 C CA . TYR A 1 97 ? 15.863 0.838 -15.732 1.00 90.69 97 TYR A CA 1
ATOM 748 C C . TYR A 1 97 ? 15.248 0.673 -14.342 1.00 90.69 97 TYR A C 1
ATOM 750 O O . TYR A 1 97 ? 14.089 1.034 -14.136 1.00 90.69 97 TYR A O 1
ATOM 758 N N . GLN A 1 98 ? 16.041 0.209 -13.370 1.00 90.25 98 GLN A N 1
ATOM 759 C CA . GLN A 1 98 ? 15.612 0.064 -11.981 1.00 90.25 98 GLN A CA 1
ATOM 760 C C . GLN A 1 98 ? 15.140 1.401 -11.402 1.00 90.25 98 GLN A C 1
ATOM 762 O O . GLN A 1 98 ? 14.061 1.449 -10.826 1.00 90.25 98 GLN A O 1
ATOM 767 N N . ARG A 1 99 ? 15.866 2.507 -11.627 1.00 90.38 99 ARG A N 1
ATOM 768 C CA . ARG A 1 99 ? 15.431 3.837 -11.159 1.00 90.38 99 ARG A CA 1
ATOM 769 C C . ARG A 1 99 ? 14.079 4.256 -11.735 1.00 90.38 99 ARG A C 1
ATOM 771 O O . ARG A 1 99 ? 13.267 4.833 -11.017 1.00 90.38 99 ARG A O 1
ATOM 778 N N . GLY A 1 100 ? 13.830 3.975 -13.014 1.00 91.06 100 GLY A N 1
ATOM 779 C CA . GLY A 1 100 ? 12.530 4.239 -13.632 1.00 91.06 100 GLY A CA 1
ATOM 780 C C . GLY A 1 100 ? 11.414 3.407 -12.997 1.00 91.06 100 GLY A C 1
ATOM 781 O O . GLY A 1 100 ? 10.353 3.930 -12.662 1.00 91.06 100 GLY A O 1
ATOM 782 N N . VAL A 1 101 ? 11.672 2.118 -12.782 1.00 90.69 101 VAL A N 1
ATOM 783 C CA . VAL A 1 101 ? 10.747 1.193 -12.114 1.00 90.69 101 VAL A CA 1
ATOM 784 C C . VAL A 1 101 ? 10.458 1.613 -10.668 1.00 90.69 101 VAL A C 1
ATOM 786 O O . VAL A 1 101 ? 9.300 1.589 -10.238 1.00 90.69 101 VAL A O 1
ATOM 789 N N . ASP A 1 102 ? 11.470 2.055 -9.928 1.00 90.12 102 ASP A N 1
ATOM 790 C CA . ASP A 1 102 ? 11.327 2.541 -8.554 1.00 90.12 102 ASP A CA 1
ATOM 791 C C . ASP A 1 102 ? 10.480 3.820 -8.505 1.00 90.12 102 ASP A C 1
ATOM 793 O O . ASP A 1 102 ? 9.585 3.935 -7.667 1.00 90.12 102 ASP A O 1
ATOM 797 N N . GLU A 1 103 ? 10.677 4.747 -9.448 1.00 91.44 103 GLU A N 1
ATOM 798 C CA . GLU A 1 103 ? 9.878 5.975 -9.538 1.00 91.44 103 GLU A CA 1
ATOM 799 C C . GLU A 1 103 ? 8.400 5.678 -9.819 1.00 91.44 103 GLU A C 1
ATOM 801 O O . GLU A 1 103 ? 7.516 6.269 -9.189 1.00 91.44 103 GLU A O 1
ATOM 806 N N . VAL A 1 104 ? 8.110 4.726 -10.715 1.00 92.56 104 VAL A N 1
ATOM 807 C CA . VAL A 1 104 ? 6.728 4.282 -10.950 1.00 92.56 104 VAL A CA 1
ATOM 808 C C . VAL A 1 104 ? 6.142 3.667 -9.686 1.00 92.56 104 VAL A C 1
ATOM 810 O O . VAL A 1 104 ? 5.057 4.068 -9.263 1.00 92.56 104 VAL A O 1
ATOM 813 N N . SER A 1 105 ? 6.878 2.755 -9.050 1.00 89.88 105 SER A N 1
ATOM 814 C CA . SER A 1 105 ? 6.468 2.084 -7.813 1.00 89.88 105 SER A CA 1
ATOM 815 C C . SER A 1 105 ? 6.117 3.090 -6.717 1.00 89.88 105 SER A C 1
ATOM 817 O O . SER A 1 105 ? 5.018 3.056 -6.168 1.00 89.88 105 SER A O 1
ATOM 819 N N . ARG A 1 106 ? 7.006 4.048 -6.446 1.00 88.31 106 ARG A N 1
ATOM 820 C CA . ARG A 1 106 ? 6.822 5.080 -5.421 1.00 88.31 106 ARG A CA 1
ATOM 821 C C . ARG A 1 106 ? 5.590 5.940 -5.688 1.00 88.31 106 ARG A C 1
ATOM 823 O O . ARG A 1 106 ? 4.813 6.226 -4.778 1.00 88.31 106 ARG A O 1
ATOM 830 N N . ARG A 1 107 ? 5.385 6.361 -6.937 1.00 90.44 107 ARG A N 1
ATOM 831 C CA . ARG A 1 107 ? 4.274 7.251 -7.296 1.00 90.44 107 ARG A CA 1
ATOM 832 C C . ARG A 1 107 ? 2.925 6.540 -7.362 1.00 90.44 107 ARG A C 1
ATOM 834 O O . ARG A 1 107 ? 1.917 7.169 -7.039 1.00 90.44 107 ARG A O 1
ATOM 841 N N . LEU A 1 108 ? 2.884 5.254 -7.704 1.00 89.81 108 LEU A N 1
ATOM 842 C CA . LEU A 1 108 ? 1.658 4.445 -7.695 1.00 89.81 108 LEU A CA 1
ATOM 843 C C . LEU A 1 108 ? 0.978 4.405 -6.320 1.00 89.81 108 LEU A C 1
ATOM 845 O O . LEU A 1 108 ? -0.252 4.422 -6.242 1.00 89.81 108 LEU A O 1
ATOM 849 N N . LEU A 1 109 ? 1.761 4.464 -5.241 1.00 86.19 109 LEU A N 1
ATOM 850 C CA . LEU A 1 109 ? 1.237 4.487 -3.876 1.00 86.19 109 LEU A CA 1
ATOM 851 C C . LEU A 1 109 ? 0.296 5.674 -3.613 1.00 86.19 109 LEU A C 1
ATOM 853 O O . LEU A 1 109 ? -0.685 5.531 -2.887 1.00 86.19 109 LEU A O 1
ATOM 857 N N . SER A 1 110 ? 0.535 6.827 -4.252 1.00 86.88 110 SER A N 1
ATOM 858 C CA . SER A 1 110 ? -0.337 8.010 -4.124 1.00 86.88 110 SER A CA 1
ATOM 859 C C . SER A 1 110 ? -1.735 7.815 -4.729 1.00 86.88 110 SER A C 1
ATOM 861 O O . SER A 1 110 ? -2.653 8.567 -4.413 1.00 86.88 110 SER A O 1
ATOM 863 N N . TYR A 1 111 ? -1.908 6.774 -5.548 1.00 89.56 111 TYR A N 1
ATOM 864 C CA . TYR A 1 111 ? -3.181 6.351 -6.136 1.00 89.56 111 TYR A CA 1
ATOM 865 C C . TYR A 1 111 ? -3.745 5.091 -5.460 1.00 89.56 111 TYR A C 1
ATOM 867 O O . TYR A 1 111 ? -4.715 4.508 -5.942 1.00 89.56 111 TYR A O 1
ATOM 875 N N . GLY A 1 112 ? -3.141 4.651 -4.350 1.00 85.94 112 GLY A N 1
ATOM 876 C CA . GLY A 1 112 ? -3.581 3.482 -3.594 1.00 85.94 112 GLY A CA 1
ATOM 877 C C . GLY A 1 112 ? -3.151 2.135 -4.181 1.00 85.94 112 GLY A C 1
ATOM 878 O O . GLY A 1 112 ? -3.595 1.106 -3.678 1.00 85.94 112 GLY A O 1
ATOM 879 N N . VAL A 1 113 ? -2.309 2.106 -5.223 1.00 90.00 113 VAL A N 1
ATOM 880 C CA . VAL A 1 113 ? -1.780 0.864 -5.817 1.00 90.00 113 VAL A CA 1
ATOM 881 C C . VAL A 1 113 ? -0.544 0.425 -5.044 1.00 90.00 113 VAL A C 1
ATOM 883 O O . VAL A 1 113 ? 0.468 1.114 -5.055 1.00 90.00 113 VAL A O 1
ATOM 886 N N . THR A 1 114 ? -0.618 -0.731 -4.385 1.00 86.50 114 THR A N 1
ATOM 887 C CA . THR A 1 114 ? 0.448 -1.250 -3.505 1.00 86.50 114 THR A CA 1
ATOM 888 C C . THR A 1 114 ? 1.214 -2.424 -4.112 1.00 86.50 114 THR A C 1
ATOM 890 O O . THR A 1 114 ? 2.246 -2.856 -3.588 1.00 86.50 114 THR A O 1
ATOM 893 N N . SER A 1 115 ? 0.711 -2.981 -5.210 1.00 86.31 115 SER A N 1
ATOM 894 C CA . SER A 1 115 ? 1.361 -4.038 -5.985 1.00 86.31 115 SER A CA 1
ATOM 895 C C . SER A 1 115 ? 0.923 -3.933 -7.438 1.00 86.31 115 SER A C 1
ATOM 897 O O . SER A 1 115 ? -0.217 -3.564 -7.714 1.00 86.31 115 SER A O 1
ATOM 899 N N . TYR A 1 116 ? 1.811 -4.254 -8.372 1.00 90.88 116 TYR A N 1
ATOM 900 C CA . TYR A 1 116 ? 1.472 -4.203 -9.786 1.00 90.88 116 TYR A CA 1
ATOM 901 C C . TYR A 1 116 ? 2.296 -5.189 -10.614 1.00 90.88 116 TYR A C 1
ATOM 903 O O . TYR A 1 116 ? 3.354 -5.654 -10.188 1.00 90.88 116 TYR A O 1
ATOM 911 N N . ALA A 1 117 ? 1.797 -5.508 -11.806 1.00 90.81 117 ALA A N 1
ATOM 912 C CA . ALA A 1 117 ? 2.497 -6.295 -12.808 1.00 90.81 117 ALA A CA 1
ATOM 913 C C . ALA A 1 117 ? 2.985 -5.370 -13.942 1.00 90.81 117 ALA A C 1
ATOM 915 O O . ALA A 1 117 ? 2.168 -4.917 -14.754 1.00 90.81 117 ALA A O 1
ATOM 916 N N . PRO A 1 118 ? 4.298 -5.070 -14.021 1.00 91.81 118 PRO A N 1
ATOM 917 C CA . PRO A 1 118 ? 4.838 -4.284 -15.123 1.00 91.81 118 PRO A CA 1
ATOM 918 C C . PRO A 1 118 ? 4.658 -5.043 -16.438 1.00 91.81 118 PRO A C 1
ATOM 920 O O . PRO A 1 118 ? 5.051 -6.205 -16.568 1.00 91.81 118 PRO A O 1
ATOM 923 N N . THR A 1 119 ? 4.049 -4.384 -17.415 1.00 90.88 119 THR A N 1
ATOM 924 C CA . THR A 1 119 ? 3.700 -4.973 -18.706 1.00 90.88 119 THR A CA 1
ATOM 925 C C . THR A 1 119 ? 4.626 -4.435 -19.787 1.00 90.88 119 THR A C 1
ATOM 927 O O . THR A 1 119 ? 4.621 -3.245 -20.088 1.00 90.88 119 THR A O 1
ATOM 930 N N . VAL A 1 120 ? 5.404 -5.328 -20.399 1.00 92.00 120 VAL A N 1
ATOM 931 C CA . VAL A 1 120 ? 6.131 -5.033 -21.639 1.00 92.00 120 VAL A CA 1
ATOM 932 C C . VAL A 1 120 ? 5.205 -5.365 -22.800 1.00 92.00 120 VAL A C 1
ATOM 934 O O . VAL A 1 120 ? 4.771 -6.511 -22.941 1.00 92.00 120 VAL A O 1
ATOM 937 N N . ILE A 1 121 ? 4.874 -4.368 -23.616 1.00 92.50 121 ILE A N 1
ATOM 938 C CA . ILE A 1 121 ? 3.951 -4.550 -24.739 1.00 92.50 121 ILE A CA 1
ATOM 939 C C . ILE A 1 121 ? 4.632 -5.273 -25.909 1.00 92.50 121 ILE A C 1
ATOM 941 O O . ILE A 1 121 ? 5.788 -5.697 -25.830 1.00 92.50 121 ILE A O 1
ATOM 945 N N . THR A 1 122 ? 3.896 -5.456 -27.008 1.00 92.19 122 THR A N 1
ATOM 946 C CA . THR A 1 122 ? 4.479 -5.981 -28.249 1.00 92.19 122 THR A CA 1
ATOM 947 C C . THR A 1 122 ? 5.579 -5.043 -28.739 1.00 92.19 122 THR A C 1
ATOM 949 O O . THR A 1 122 ? 5.304 -3.894 -29.077 1.00 92.19 122 THR A O 1
ATOM 952 N N . SER A 1 123 ? 6.802 -5.560 -28.794 1.00 91.44 123 SER A N 1
ATOM 953 C CA . SER A 1 123 ? 8.017 -4.802 -29.076 1.00 91.44 123 SER A CA 1
ATOM 954 C C . SER A 1 123 ? 8.962 -5.606 -29.976 1.00 91.44 123 SER A C 1
ATOM 956 O O . SER A 1 123 ? 8.812 -6.824 -30.098 1.00 91.44 123 SER A O 1
ATOM 958 N N . PRO A 1 124 ? 9.940 -4.962 -30.632 1.00 92.44 124 PRO A N 1
ATOM 959 C CA . PRO A 1 124 ? 10.992 -5.673 -31.352 1.00 92.44 124 PRO A CA 1
ATOM 960 C C . PRO A 1 124 ? 11.784 -6.638 -30.441 1.00 92.44 124 PRO A C 1
ATOM 962 O O . PRO A 1 124 ? 11.906 -6.371 -29.240 1.00 92.44 124 PRO A O 1
ATOM 965 N N . PRO A 1 125 ? 12.350 -7.741 -30.974 1.00 90.94 125 PRO A N 1
ATOM 966 C CA . PRO A 1 125 ? 13.117 -8.727 -30.199 1.00 90.94 125 PRO A CA 1
ATOM 967 C C . PRO A 1 125 ? 14.228 -8.132 -29.326 1.00 90.94 125 PRO A C 1
ATOM 969 O O . PRO A 1 125 ? 14.513 -8.638 -28.240 1.00 90.94 125 PRO A O 1
ATOM 972 N N . GLU A 1 126 ? 14.838 -7.040 -29.778 1.00 90.12 126 GLU A N 1
ATOM 973 C CA . GLU A 1 126 ? 15.926 -6.345 -29.095 1.00 90.12 126 GLU A CA 1
ATOM 974 C C . GLU A 1 126 ? 15.473 -5.747 -27.759 1.00 90.12 126 GLU A C 1
ATOM 976 O O . GLU A 1 126 ? 16.242 -5.741 -26.800 1.00 90.12 126 GLU A O 1
ATOM 981 N N . VAL A 1 127 ? 14.213 -5.304 -27.670 1.00 87.69 127 VAL A N 1
ATOM 982 C CA . VAL A 1 127 ? 13.625 -4.779 -26.431 1.00 87.69 127 VAL A CA 1
ATOM 983 C C . VAL A 1 127 ? 13.522 -5.888 -25.395 1.00 87.69 127 VAL A C 1
ATOM 985 O O . VAL A 1 127 ? 14.004 -5.728 -24.278 1.00 87.69 127 VAL A O 1
ATOM 988 N N . TYR A 1 128 ? 12.975 -7.046 -25.769 1.00 87.19 128 TYR A N 1
ATOM 989 C CA . TYR A 1 128 ? 12.868 -8.187 -24.856 1.00 87.19 128 TYR A CA 1
ATOM 990 C C . TYR A 1 128 ? 14.234 -8.700 -24.389 1.00 87.19 128 TYR A C 1
ATOM 992 O O . TYR A 1 128 ? 14.352 -9.184 -23.268 1.00 87.19 128 TYR A O 1
ATOM 1000 N N . ALA A 1 129 ? 15.268 -8.575 -25.226 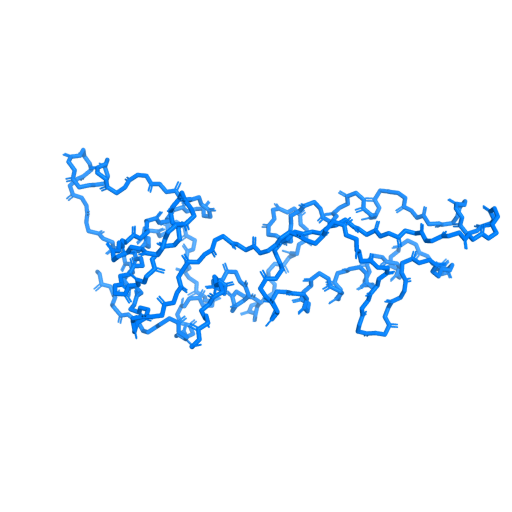1.00 85.81 129 ALA A N 1
ATOM 1001 C CA . ALA A 1 129 ? 16.636 -8.940 -24.871 1.00 85.81 129 ALA A CA 1
ATOM 1002 C C . ALA A 1 129 ? 17.324 -7.931 -23.928 1.00 85.81 129 ALA A C 1
ATOM 1004 O O . ALA A 1 129 ? 18.326 -8.276 -23.302 1.00 85.81 129 ALA A O 1
ATOM 1005 N N . ARG A 1 130 ? 16.832 -6.687 -23.855 1.00 85.25 130 ARG A N 1
ATOM 1006 C CA . ARG A 1 130 ? 17.400 -5.599 -23.037 1.00 85.25 130 ARG A CA 1
ATOM 1007 C C . ARG A 1 130 ? 16.620 -5.321 -21.762 1.00 85.25 130 ARG A C 1
ATOM 1009 O O . ARG A 1 130 ? 17.209 -4.856 -20.795 1.00 85.25 130 ARG A O 1
ATOM 1016 N N . VAL A 1 131 ? 15.322 -5.595 -21.748 1.00 85.75 131 VAL A N 1
ATOM 1017 C CA . VAL A 1 131 ? 14.507 -5.462 -20.544 1.00 85.75 131 VAL A CA 1
ATOM 1018 C C . VAL A 1 131 ? 14.929 -6.523 -19.530 1.00 85.75 131 VAL A C 1
ATOM 1020 O O . VAL A 1 131 ? 14.760 -7.726 -19.738 1.00 85.75 131 VAL A O 1
ATOM 1023 N N . SER A 1 132 ? 15.466 -6.063 -18.402 1.00 82.81 132 SER A N 1
ATOM 1024 C CA . SER A 1 132 ? 15.895 -6.938 -17.319 1.00 82.81 132 SER A CA 1
ATOM 1025 C C . SER A 1 132 ? 14.679 -7.508 -16.589 1.00 82.81 132 SER A C 1
ATOM 1027 O O . SER A 1 132 ? 13.987 -6.824 -15.829 1.00 82.81 132 SER A O 1
ATOM 1029 N N . LEU A 1 133 ? 14.405 -8.798 -16.810 1.00 82.50 133 LEU A N 1
ATOM 1030 C CA . LEU A 1 133 ? 13.343 -9.513 -16.096 1.00 82.50 133 LEU A CA 1
ATOM 1031 C C . LEU A 1 133 ? 13.578 -9.523 -14.585 1.00 82.50 133 LEU A C 1
ATOM 1033 O O . LEU A 1 133 ? 12.617 -9.624 -13.828 1.00 82.50 133 LEU A O 1
ATOM 1037 N N . ASP A 1 134 ? 14.827 -9.432 -14.134 1.00 83.75 134 ASP A N 1
ATOM 1038 C CA . ASP A 1 134 ? 15.147 -9.408 -12.709 1.00 83.75 134 ASP A CA 1
ATOM 1039 C C . ASP A 1 134 ? 14.792 -8.060 -12.073 1.00 83.75 134 ASP A C 1
ATOM 1041 O O . ASP A 1 134 ? 14.246 -8.046 -10.966 1.00 83.75 134 ASP A O 1
ATOM 1045 N N . VAL A 1 135 ? 14.973 -6.955 -12.809 1.00 82.12 135 VAL A N 1
ATOM 1046 C CA . VAL A 1 135 ? 14.445 -5.634 -12.430 1.00 82.12 135 VAL A CA 1
ATOM 1047 C C . VAL A 1 135 ? 12.917 -5.678 -12.363 1.00 82.12 135 VAL A C 1
ATOM 1049 O O . VAL A 1 135 ? 12.340 -5.343 -11.331 1.00 82.12 135 VAL A O 1
ATOM 1052 N N . LEU A 1 136 ? 12.230 -6.192 -13.388 1.00 82.12 136 LEU A N 1
ATOM 1053 C CA . LEU A 1 136 ? 10.761 -6.263 -13.370 1.00 82.12 136 LEU A CA 1
ATOM 1054 C C . LEU A 1 136 ? 10.212 -7.178 -12.265 1.00 82.12 136 LEU A C 1
ATOM 1056 O O . LEU A 1 136 ? 9.233 -6.844 -11.598 1.00 82.12 136 LEU A O 1
ATOM 1060 N N . LYS A 1 137 ? 10.864 -8.313 -11.995 1.00 77.81 137 LYS A N 1
ATOM 1061 C CA . LYS A 1 137 ? 10.502 -9.215 -10.887 1.00 77.81 137 LYS A CA 1
ATOM 1062 C C . LYS A 1 137 ? 10.707 -8.585 -9.509 1.00 77.81 137 LYS A C 1
ATOM 1064 O O . LYS A 1 137 ? 10.202 -9.138 -8.527 1.00 77.81 137 LYS A O 1
ATOM 1069 N N . SER A 1 138 ? 11.448 -7.485 -9.395 1.00 71.00 138 SER A N 1
ATOM 1070 C CA . SER A 1 138 ? 11.593 -6.767 -8.126 1.00 71.00 138 SER A CA 1
ATOM 1071 C C . SER A 1 138 ? 10.315 -6.012 -7.717 1.00 71.00 138 SER A C 1
ATOM 1073 O O . SER A 1 138 ? 10.127 -5.749 -6.535 1.00 71.00 138 SER A O 1
ATOM 1075 N N . CYS A 1 139 ? 9.363 -5.800 -8.637 1.00 66.88 139 CYS A N 1
ATOM 1076 C CA . CYS A 1 139 ? 8.129 -5.018 -8.429 1.00 66.88 139 CYS A CA 1
ATOM 1077 C C . CYS A 1 139 ? 7.039 -5.705 -7.576 1.00 66.88 139 CYS A C 1
ATOM 1079 O O . CYS A 1 139 ? 5.919 -5.208 -7.478 1.00 66.88 139 CYS A O 1
ATOM 1081 N N . ARG A 1 140 ? 7.322 -6.876 -6.988 1.00 58.53 140 ARG A N 1
ATOM 1082 C CA . ARG A 1 140 ? 6.305 -7.800 -6.440 1.00 58.53 140 ARG A CA 1
ATOM 1083 C C . ARG A 1 140 ? 5.445 -7.212 -5.322 1.00 58.53 140 ARG A C 1
ATOM 1085 O O . ARG A 1 140 ? 4.251 -7.485 -5.282 1.00 58.53 140 ARG A O 1
ATOM 1092 N N . CYS A 1 141 ? 6.048 -6.414 -4.450 1.00 60.66 141 CYS A N 1
ATOM 1093 C CA . CYS A 1 141 ? 5.383 -5.657 -3.397 1.00 60.66 141 CYS A CA 1
ATOM 1094 C C . CYS A 1 141 ? 6.209 -4.399 -3.169 1.00 60.66 141 CYS A C 1
ATOM 1096 O O . CYS A 1 141 ? 7.364 -4.512 -2.754 1.00 60.66 141 CYS A O 1
ATOM 1098 N N . ILE A 1 142 ? 5.613 -3.222 -3.374 1.00 60.44 142 ILE A N 1
ATOM 1099 C CA . ILE A 1 142 ? 6.320 -1.937 -3.244 1.00 60.44 142 ILE A CA 1
ATOM 1100 C C . ILE A 1 142 ? 6.950 -1.790 -1.839 1.00 60.44 142 ILE A C 1
ATOM 1102 O O . ILE A 1 142 ? 7.966 -1.126 -1.671 1.00 60.44 142 ILE A O 1
ATOM 1106 N N . PHE A 1 143 ? 6.414 -2.505 -0.843 1.00 55.12 143 PHE A N 1
ATOM 1107 C CA . PHE A 1 143 ? 6.837 -2.435 0.556 1.00 55.12 143 PHE A CA 1
ATOM 1108 C C . PHE A 1 143 ? 7.780 -3.535 1.056 1.00 55.12 143 PHE A C 1
ATOM 1110 O O . PHE A 1 143 ? 8.250 -3.418 2.183 1.00 55.12 143 PHE A O 1
ATOM 1117 N N . HIS A 1 144 ? 8.016 -4.626 0.312 1.00 40.78 144 HIS A N 1
ATOM 1118 C CA . HIS A 1 144 ? 8.669 -5.801 0.916 1.00 40.78 144 HIS A CA 1
ATOM 1119 C C . HIS A 1 144 ? 10.177 -5.897 0.676 1.00 40.78 144 HIS A C 1
ATOM 1121 O O . HIS A 1 144 ? 10.856 -6.416 1.552 1.00 40.78 144 HIS A O 1
ATOM 1127 N N . ASP A 1 145 ? 10.713 -5.406 -0.451 1.00 38.44 145 ASP A N 1
ATOM 1128 C CA . ASP A 1 145 ? 12.030 -5.911 -0.874 1.00 38.44 145 ASP A CA 1
ATOM 1129 C C . ASP A 1 145 ? 13.073 -4.925 -1.403 1.00 38.44 145 ASP A C 1
ATOM 1131 O O . ASP A 1 145 ? 14.206 -5.377 -1.580 1.00 38.44 145 ASP A O 1
ATOM 1135 N N . ARG A 1 146 ? 12.806 -3.637 -1.682 1.00 37.72 146 ARG A N 1
ATOM 1136 C CA . ARG A 1 146 ? 13.905 -2.805 -2.230 1.00 37.72 146 ARG A CA 1
ATOM 1137 C C . ARG A 1 146 ? 13.785 -1.289 -2.269 1.00 37.72 146 ARG A C 1
ATOM 1139 O O . ARG A 1 146 ? 14.671 -0.651 -2.825 1.00 37.72 146 ARG A O 1
ATOM 1146 N N . ILE A 1 147 ? 12.790 -0.696 -1.628 1.00 38.66 147 ILE A N 1
ATOM 1147 C CA . ILE A 1 147 ? 12.865 0.734 -1.353 1.00 38.66 147 ILE A CA 1
ATOM 1148 C C . ILE A 1 147 ? 13.620 0.861 -0.036 1.00 38.66 147 ILE A C 1
ATOM 1150 O O . ILE A 1 147 ? 13.088 0.562 1.032 1.00 38.66 147 ILE A O 1
ATOM 1154 N N . SER A 1 148 ? 14.902 1.224 -0.107 1.00 32.00 148 SER A N 1
ATOM 1155 C CA . SER A 1 148 ? 15.575 1.789 1.056 1.00 32.00 148 SER A CA 1
ATOM 1156 C C . SER A 1 148 ? 14.694 2.940 1.521 1.00 32.00 148 SER A C 1
ATOM 1158 O O . SER A 1 148 ? 14.613 3.936 0.807 1.00 32.00 148 SER A O 1
ATOM 1160 N N . CYS A 1 149 ? 13.992 2.777 2.643 1.00 33.31 149 CYS A N 1
ATOM 1161 C CA . CYS A 1 149 ? 13.209 3.842 3.250 1.00 33.31 149 CYS A CA 1
ATOM 1162 C C . CYS A 1 149 ? 14.154 5.012 3.551 1.00 33.31 149 CYS A C 1
ATOM 1164 O O . CYS A 1 149 ? 14.744 5.073 4.629 1.00 33.31 149 CYS A O 1
ATOM 1166 N N . GLN A 1 150 ? 14.342 5.911 2.587 1.00 29.56 150 GLN A N 1
ATOM 1167 C CA . GLN A 1 150 ? 14.783 7.257 2.880 1.00 29.56 150 GLN A CA 1
ATOM 1168 C C . GLN A 1 150 ? 13.613 7.962 3.567 1.00 29.56 150 GLN A C 1
ATOM 1170 O O . GLN A 1 150 ? 12.446 7.647 3.326 1.00 29.56 150 GLN A O 1
ATOM 1175 N N . GLU A 1 151 ? 13.956 8.841 4.500 1.00 36.19 151 GLU A N 1
ATOM 1176 C CA . GLU A 1 151 ? 13.178 9.306 5.660 1.00 36.19 151 GLU A CA 1
ATOM 1177 C C . GLU A 1 151 ? 11.826 10.001 5.350 1.00 36.19 151 GLU A C 1
ATOM 1179 O O . GLU A 1 151 ? 11.116 10.401 6.272 1.00 36.19 151 GLU A O 1
ATOM 1184 N N . ASP A 1 152 ? 11.414 10.062 4.079 1.00 32.91 152 ASP A N 1
ATOM 1185 C CA . ASP A 1 152 ? 10.233 10.778 3.581 1.00 32.91 152 ASP A CA 1
ATOM 1186 C C . ASP A 1 152 ? 9.112 9.881 3.001 1.00 32.91 152 ASP A C 1
ATOM 1188 O O . ASP A 1 152 ? 8.023 10.370 2.684 1.00 32.91 152 ASP A O 1
ATOM 1192 N N . GLU A 1 153 ? 9.316 8.566 2.860 1.00 40.38 153 GLU A N 1
ATOM 1193 C CA . GLU A 1 153 ? 8.439 7.723 2.015 1.00 40.38 153 GLU A CA 1
ATOM 1194 C C . GLU A 1 153 ? 7.353 6.926 2.753 1.00 40.38 153 GLU A C 1
ATOM 1196 O O . GLU A 1 153 ? 6.451 6.340 2.150 1.00 40.38 153 GLU A O 1
ATOM 1201 N N . TRP A 1 154 ? 7.349 6.968 4.079 1.00 36.56 154 TRP A N 1
ATOM 1202 C CA . TRP A 1 154 ? 6.377 6.249 4.904 1.00 36.56 154 TRP A CA 1
ATOM 1203 C C . TRP A 1 154 ? 4.939 6.788 4.798 1.00 36.56 154 TRP A C 1
ATOM 1205 O O . TRP A 1 154 ? 4.001 6.063 5.136 1.00 36.56 154 TRP A O 1
ATOM 1215 N N . ARG A 1 155 ? 4.726 7.998 4.250 1.00 36.06 155 ARG A N 1
ATOM 1216 C CA . ARG A 1 155 ? 3.380 8.506 3.893 1.00 36.06 155 ARG A CA 1
ATOM 1217 C C . ARG A 1 155 ? 2.617 7.535 2.994 1.00 36.06 155 ARG A C 1
ATOM 1219 O O . ARG A 1 155 ? 1.396 7.438 3.058 1.00 36.06 155 ARG A O 1
ATOM 1226 N N . ALA A 1 156 ? 3.357 6.800 2.178 1.00 35.12 156 ALA A N 1
ATOM 1227 C CA . ALA A 1 156 ? 2.828 5.941 1.147 1.00 35.12 156 ALA A CA 1
ATOM 1228 C C . ALA A 1 156 ? 2.521 4.519 1.662 1.00 35.12 156 ALA A C 1
ATOM 1230 O O . ALA A 1 156 ? 1.694 3.822 1.083 1.00 35.12 156 ALA A O 1
ATOM 1231 N N . MET A 1 157 ? 3.110 4.119 2.800 1.00 37.91 157 MET A N 1
ATOM 1232 C CA . MET A 1 157 ? 2.895 2.810 3.438 1.00 37.91 157 MET A CA 1
ATOM 1233 C C . MET A 1 157 ? 1.548 2.684 4.156 1.00 37.91 157 MET A C 1
ATOM 1235 O O . MET A 1 157 ? 1.069 1.579 4.408 1.00 37.91 157 MET A O 1
ATOM 1239 N N . TRP A 1 158 ? 0.922 3.820 4.463 1.00 40.31 158 TRP A N 1
ATOM 1240 C CA . TRP A 1 158 ? -0.296 3.885 5.269 1.00 40.31 158 TRP A CA 1
ATOM 1241 C C . TRP A 1 158 ? -1.495 4.477 4.537 1.00 40.31 158 TRP A C 1
ATOM 1243 O O . TRP A 1 158 ? -2.584 4.524 5.109 1.00 40.31 158 TRP A O 1
ATOM 1253 N N . MET A 1 159 ? -1.335 4.833 3.259 1.00 36.38 159 MET A N 1
ATOM 1254 C CA . MET A 1 159 ? -2.456 5.080 2.358 1.00 36.38 159 MET A CA 1
ATOM 1255 C C . MET A 1 159 ? -3.090 3.742 1.951 1.00 36.38 159 MET A C 1
ATOM 1257 O O . MET A 1 159 ? -3.121 3.346 0.789 1.00 36.38 159 MET A O 1
ATOM 1261 N N . TRP A 1 160 ? -3.688 3.068 2.939 1.00 45.09 160 TRP A N 1
ATOM 1262 C CA . TRP A 1 160 ? -4.985 2.443 2.708 1.00 45.09 160 TRP A CA 1
ATOM 1263 C C . TRP A 1 160 ? -5.824 3.453 1.943 1.00 45.09 160 TRP A C 1
ATOM 1265 O O . TRP A 1 160 ? -5.704 4.652 2.202 1.00 45.09 160 TRP A O 1
ATOM 1275 N N . VAL A 1 161 ? -6.613 3.007 0.974 1.00 43.75 161 VAL A N 1
ATOM 1276 C CA . VAL A 1 161 ? -7.335 3.949 0.127 1.00 43.75 161 VAL A CA 1
ATOM 1277 C C . VAL A 1 161 ? -8.458 4.581 0.942 1.00 43.75 161 VAL A C 1
ATOM 1279 O O . VAL A 1 161 ? -9.590 4.108 0.988 1.00 43.75 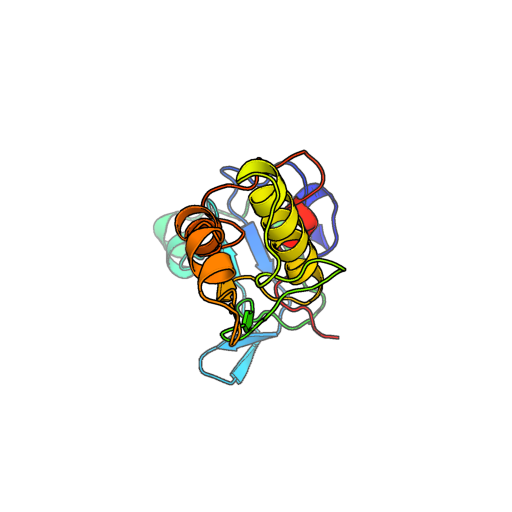161 VAL A O 1
ATOM 1282 N N . ILE A 1 162 ? -8.076 5.638 1.648 1.00 40.38 162 ILE A N 1
ATOM 1283 C CA . ILE A 1 162 ? -8.897 6.551 2.408 1.00 40.38 162 ILE A CA 1
ATOM 1284 C C . ILE A 1 162 ? -9.611 7.386 1.348 1.00 40.38 162 ILE A C 1
ATOM 1286 O O . ILE A 1 162 ? -9.217 8.499 1.010 1.00 40.38 162 ILE A O 1
ATOM 1290 N N . TRP A 1 163 ? -10.624 6.779 0.734 1.00 36.47 163 TRP A N 1
ATOM 1291 C CA . TRP A 1 163 ? -11.578 7.504 -0.087 1.00 36.47 163 TRP A CA 1
ATOM 1292 C C . TRP A 1 163 ? -12.465 8.331 0.846 1.00 36.47 163 TRP A C 1
ATOM 1294 O O . TRP A 1 163 ? -13.024 7.792 1.811 1.00 36.47 163 TRP A O 1
ATOM 1304 N N . ALA A 1 164 ? -12.545 9.630 0.555 1.00 32.28 164 ALA A N 1
ATOM 1305 C CA . ALA A 1 164 ? -13.604 10.514 1.032 1.00 32.28 164 ALA A CA 1
ATOM 1306 C C . ALA A 1 164 ? -14.941 10.160 0.364 1.00 32.28 164 ALA A C 1
ATOM 1308 O O . ALA A 1 164 ? -14.914 9.774 -0.829 1.00 32.28 164 ALA A O 1
#

pLDDT: mean 81.76, std 18.59, range [29.56, 97.19]

Sequence (164 aa):
MLRVRYDSDVLSNGVAGKLIQFINAKVLRNGKLVPDQVWVRDGKIIDGASVFFDERRKADIQVDCEGLILSPGFIDIQINGGFGVDFSTMPATDEEYQRGVDEVSRRLLSYGVTSYAPTVITSPPEVYARVSLDVLKSCRCIFHDRISCQEDEWRAMWMWVIWA

Organism: Heligmosomoides polygyrus (NCBI:txid6339)

Solvent-accessible surface area (backbone atoms only — not comparable to full-atom values): 9424 Å² total; per-residue (Å²): 105,48,78,42,54,71,85,39,69,62,64,35,56,82,53,78,86,34,40,34,31,40,32,57,22,29,28,59,51,97,94,39,77,38,86,48,69,51,32,35,44,74,95,36,80,50,66,58,63,54,38,51,75,73,65,65,55,77,43,48,35,35,30,40,41,84,63,25,34,39,34,82,54,38,72,42,80,75,38,50,57,43,100,92,37,56,58,60,53,70,57,95,44,72,69,60,42,41,54,44,52,49,52,36,49,63,55,37,21,82,74,20,32,49,27,50,38,83,33,66,66,97,69,61,72,67,35,68,74,55,47,55,62,69,57,58,63,60,42,68,36,60,84,74,76,78,67,77,82,55,88,77,56,38,64,48,78,67,38,38,47,61,52,130

Mean predicted aligned error: 7.63 Å

Secondary structure (DSSP, 8-state):
-EEEETT-GGGTS--TT-EEEEEEEEEEETTEEEEEEEEEETTEEE-HHHIIIII----SEEEE-TT-EE-PPEEEEEE-EETTEETTS--SSHHHHHHHHHHHHHHHGGGTEEEEEE---S--HHHHHHS-HHHHHGGG-TTTSS----TTGGGGTS------

InterPro domains:
  IPR011059 Metal-dependent hydrolase, composite domain superfamily [G3DSA:2.30.40.10] (24-73)
  IPR011059 Metal-dependent hydrolase, composite domain superfamily [SSF51338] (19-78)
  IPR032466 Metal-dependent hydrolase [SSF51556] (73-132)

Nearest PDB structures (foldseek):
  7nuu-assembly1_A  TM=9.498E-01  e=3.398E-15  Homo sapiens
  2aqv-assembly1_B  TM=5.240E-01  e=6.644E-04  Escherichia coli
  1po9-assembly1_A  TM=5.189E-01  e=1.053E-03  Escherichia coli
  5lp3-assembly1_I  TM=4.659E-01  e=6.221E-04  Escherichia coli K-12
  5lp3-assembly1_A  TM=4.659E-01  e=6.221E-04  Escherichia coli K-12

Foldseek 3Di:
DAEDELQDCVLLPDQAQFWEKEALEQEQDPNGGDHDMWIDHRLDTDDPVCCCPPVVDDGPYYYYLNHFYFYQFDEAADDQADDPDGLQDQDPDPVRSLVRLLVRQLVVLVVRHFAYQHDHDDDPPVSVVRRDVVSRVQRGGSPDHDDPSDSGRSSSSSPRPRDD